Protein AF-A0A1F7X3N5-F1 (afdb_monomer_lite)

Organism: NCBI:txid1802478

Radius of gyration: 21.69 Å; chains: 1; bounding box: 46×26×67 Å

Secondary structure (DSSP, 8-state):
--HHHHHHHHHHHHHHHTTS--HHHHHTHHHHHHHHHHHHHHHHHHHHHHHHHHHHHHHHHHHHHHHHHTTS--SSHHHHHHHHHT-HHHHHHHHHHHHHHHHHHHHHHHHHHHHHHHHHHHHHHHHT-

Sequence (129 aa):
MIDCFDEVFDEVNKQLELITVTSEGLAESKERAANFLVVEAVLIEYLRQIDGELAKRSSLKDATFANKINRVAGKNITERKINIATDEEYASIRESFEELDALREWVKGHIKIFENAHIMYRGFSREDR

pLDDT: mean 88.58, std 9.84, range [45.62, 96.5]

Structure (mmCIF, N/CA/C/O backbone):
data_AF-A0A1F7X3N5-F1
#
_entry.id   AF-A0A1F7X3N5-F1
#
loop_
_atom_site.group_PDB
_atom_site.id
_atom_site.type_symbol
_atom_site.label_atom_id
_atom_site.label_alt_id
_atom_site.label_comp_id
_atom_site.label_asym_id
_atom_site.label_entity_id
_atom_site.label_seq_id
_atom_site.pdbx_PDB_ins_code
_atom_site.Cartn_x
_atom_site.Cartn_y
_atom_site.Cartn_z
_atom_site.occupancy
_atom_site.B_iso_or_equiv
_atom_site.auth_seq_id
_atom_site.auth_comp_id
_atom_site.auth_asym_id
_atom_site.auth_atom_id
_atom_site.pdbx_PDB_model_num
ATOM 1 N N . MET A 1 1 ? -7.477 -13.102 -0.921 1.00 49.12 1 MET A N 1
ATOM 2 C CA . MET A 1 1 ? -6.949 -11.716 -0.885 1.00 49.12 1 MET A CA 1
ATOM 3 C C . MET A 1 1 ? -5.505 -11.689 -0.385 1.00 49.12 1 MET A C 1
ATOM 5 O O . MET A 1 1 ? -4.767 -10.845 -0.858 1.00 49.12 1 MET A O 1
ATOM 9 N N . ILE A 1 2 ? -5.098 -12.622 0.492 1.00 45.62 2 ILE A N 1
ATOM 10 C CA . ILE A 1 2 ? -3.703 -12.787 0.943 1.00 45.62 2 ILE A CA 1
ATOM 11 C C . ILE A 1 2 ? -2.790 -13.271 -0.202 1.00 45.62 2 ILE A C 1
ATOM 13 O O . ILE A 1 2 ? -1.729 -12.706 -0.388 1.00 45.62 2 ILE A O 1
ATOM 17 N N . ASP A 1 3 ? -3.245 -14.185 -1.066 1.00 48.97 3 ASP A N 1
ATOM 18 C CA . ASP A 1 3 ? -2.386 -14.724 -2.143 1.00 48.97 3 ASP A CA 1
ATOM 19 C C . ASP A 1 3 ? -1.968 -13.685 -3.205 1.00 48.97 3 ASP A C 1
ATOM 21 O O . ASP A 1 3 ? -0.898 -13.779 -3.788 1.00 48.97 3 ASP A O 1
ATOM 25 N N . CYS A 1 4 ? -2.777 -12.641 -3.423 1.00 58.56 4 CYS A N 1
ATOM 26 C CA . CYS A 1 4 ? -2.452 -11.571 -4.376 1.00 58.56 4 CYS A CA 1
ATOM 27 C C . CYS A 1 4 ? -1.411 -10.583 -3.814 1.00 58.56 4 CYS A C 1
ATOM 29 O O . CYS A 1 4 ? -0.847 -9.791 -4.564 1.00 58.56 4 CYS A O 1
ATOM 31 N N . PHE A 1 5 ? -1.195 -10.587 -2.494 1.00 65.50 5 PHE A N 1
ATOM 32 C CA . PHE A 1 5 ? -0.252 -9.693 -1.827 1.00 65.50 5 PHE A CA 1
ATOM 33 C C . PHE A 1 5 ? 1.191 -10.132 -2.071 1.00 65.50 5 PHE A C 1
ATOM 35 O O . PHE A 1 5 ? 2.012 -9.319 -2.493 1.00 65.50 5 PHE A O 1
ATOM 42 N N . ASP A 1 6 ? 1.462 -11.421 -1.875 1.00 74.69 6 ASP A N 1
ATOM 43 C CA . ASP A 1 6 ? 2.799 -11.991 -2.039 1.00 74.69 6 ASP A CA 1
ATOM 44 C C . ASP A 1 6 ? 3.259 -11.895 -3.502 1.00 74.69 6 ASP A C 1
ATOM 46 O O . ASP A 1 6 ? 4.393 -11.512 -3.772 1.00 74.69 6 ASP A O 1
ATOM 50 N N . GLU A 1 7 ? 2.348 -12.109 -4.458 1.00 78.06 7 GLU A N 1
ATOM 51 C CA . GLU A 1 7 ? 2.641 -11.974 -5.890 1.00 78.06 7 GLU A CA 1
ATOM 52 C C . GLU A 1 7 ? 3.028 -10.539 -6.290 1.00 78.06 7 GLU A C 1
ATOM 54 O O . GLU A 1 7 ? 3.996 -10.341 -7.027 1.00 78.06 7 GLU A O 1
ATOM 59 N N . VAL A 1 8 ? 2.308 -9.523 -5.793 1.00 79.81 8 VAL A N 1
ATOM 60 C CA . VAL A 1 8 ? 2.635 -8.110 -6.068 1.00 79.81 8 VAL A CA 1
ATOM 61 C C . VAL A 1 8 ? 3.957 -7.726 -5.409 1.00 79.81 8 VAL A C 1
ATOM 63 O O . VAL A 1 8 ? 4.757 -7.009 -6.009 1.00 79.81 8 VAL A O 1
ATOM 66 N N . PHE A 1 9 ? 4.205 -8.202 -4.191 1.00 83.38 9 PHE A N 1
ATOM 67 C CA . PHE A 1 9 ? 5.430 -7.907 -3.456 1.00 83.38 9 PHE A CA 1
ATOM 68 C C . PHE A 1 9 ? 6.662 -8.520 -4.135 1.00 83.38 9 PHE A C 1
ATOM 70 O O . PHE A 1 9 ? 7.669 -7.836 -4.336 1.00 83.38 9 PHE A O 1
ATOM 77 N N . ASP A 1 10 ? 6.564 -9.781 -4.552 1.00 85.44 10 ASP A N 1
ATOM 78 C CA . ASP A 1 10 ? 7.621 -10.478 -5.282 1.00 85.44 10 ASP A CA 1
ATOM 79 C C . ASP A 1 10 ? 7.917 -9.810 -6.624 1.00 85.44 10 ASP A C 1
ATOM 81 O O . ASP A 1 10 ? 9.084 -9.638 -6.987 1.00 85.44 10 ASP A O 1
ATOM 85 N N . GLU A 1 11 ? 6.877 -9.401 -7.354 1.00 85.00 11 GLU A N 1
ATOM 86 C CA . GLU A 1 11 ? 7.055 -8.713 -8.628 1.00 85.00 11 GLU A CA 1
ATOM 87 C C . GLU A 1 11 ? 7.715 -7.345 -8.435 1.00 85.00 11 GLU A C 1
ATOM 89 O O . GLU A 1 11 ? 8.693 -7.032 -9.110 1.00 85.00 11 GLU A O 1
ATOM 94 N N . VAL A 1 12 ? 7.273 -6.555 -7.454 1.00 89.00 12 VAL A N 1
ATOM 95 C CA . VAL A 1 12 ? 7.909 -5.272 -7.121 1.00 89.00 12 VAL A CA 1
ATOM 96 C C . VAL A 1 12 ? 9.388 -5.452 -6.796 1.00 89.00 12 VAL A C 1
ATOM 98 O O . VAL A 1 12 ? 10.218 -4.719 -7.333 1.00 89.00 12 VAL A O 1
ATOM 101 N N . ASN A 1 13 ? 9.740 -6.436 -5.967 1.00 88.62 13 ASN A N 1
ATOM 102 C CA . ASN A 1 13 ? 11.130 -6.665 -5.572 1.00 88.62 13 ASN A CA 1
ATOM 103 C C . ASN A 1 13 ? 12.021 -7.053 -6.754 1.00 88.62 13 ASN A C 1
ATOM 105 O O . ASN A 1 13 ? 13.124 -6.523 -6.877 1.00 88.62 13 ASN A O 1
ATOM 109 N N . LYS A 1 14 ? 11.535 -7.901 -7.668 1.00 87.50 14 LYS A N 1
ATOM 110 C CA . LYS A 1 14 ? 12.267 -8.228 -8.905 1.00 87.50 14 LYS A CA 1
ATOM 111 C C . LYS A 1 14 ? 12.505 -6.987 -9.761 1.00 87.50 14 LYS A C 1
ATOM 113 O O . LYS A 1 14 ? 13.596 -6.785 -10.286 1.00 87.50 14 LYS A O 1
ATOM 118 N N . GLN A 1 15 ? 11.493 -6.131 -9.886 1.00 88.94 15 GLN A N 1
ATOM 119 C CA . GLN A 1 15 ? 11.573 -4.928 -10.714 1.00 88.94 15 GLN A CA 1
ATOM 120 C C . GLN A 1 15 ? 12.447 -3.836 -10.076 1.00 88.94 15 GLN A C 1
ATOM 122 O O . GLN A 1 15 ? 13.071 -3.055 -10.797 1.00 88.94 15 GLN A O 1
ATOM 127 N N . LEU A 1 16 ? 12.562 -3.797 -8.742 1.00 88.94 16 LEU A N 1
ATOM 128 C CA . LEU A 1 16 ? 13.469 -2.886 -8.033 1.00 88.94 16 LEU A CA 1
ATOM 129 C C . LEU A 1 16 ? 14.938 -3.119 -8.413 1.00 88.94 16 LEU A C 1
ATOM 131 O O . LEU A 1 16 ? 15.683 -2.152 -8.581 1.00 88.94 16 LEU A O 1
ATOM 135 N N . GLU A 1 17 ? 15.358 -4.372 -8.601 1.00 86.38 17 GLU A N 1
ATOM 136 C CA . GLU A 1 17 ? 16.736 -4.697 -9.003 1.00 86.38 17 GLU A CA 1
ATOM 137 C C . GLU A 1 17 ? 17.093 -4.087 -10.368 1.00 86.38 17 GLU A C 1
ATOM 139 O O . GLU A 1 17 ? 18.215 -3.611 -10.580 1.00 86.38 17 GLU A O 1
ATOM 144 N N . LEU A 1 18 ? 16.109 -4.005 -11.269 1.00 87.69 18 LEU A N 1
ATOM 145 C CA . LEU A 1 18 ? 16.263 -3.469 -12.623 1.00 87.69 18 LEU A CA 1
ATOM 146 C C . LEU A 1 18 ? 16.374 -1.939 -12.672 1.00 87.69 18 LEU A C 1
ATOM 148 O O . LEU A 1 18 ? 16.728 -1.382 -13.717 1.00 87.69 18 LEU A O 1
ATOM 152 N N . ILE A 1 19 ? 16.103 -1.236 -11.569 1.00 89.88 19 ILE A N 1
ATOM 153 C CA . ILE A 1 19 ? 16.237 0.228 -11.507 1.00 89.88 19 ILE A CA 1
ATOM 154 C C . ILE A 1 19 ? 17.707 0.646 -11.595 1.00 89.88 19 ILE A C 1
ATOM 156 O O . ILE A 1 19 ? 18.014 1.695 -12.166 1.00 89.88 19 ILE A O 1
ATOM 160 N N . THR A 1 20 ? 18.623 -0.176 -11.077 1.00 89.25 20 THR A N 1
ATOM 161 C CA . THR A 1 20 ? 20.059 0.125 -11.066 1.00 89.25 20 THR A CA 1
ATOM 162 C C . THR A 1 20 ? 20.568 0.434 -12.472 1.00 89.25 20 THR A C 1
ATOM 164 O O . THR A 1 20 ? 20.357 -0.335 -13.408 1.00 89.25 20 THR A O 1
ATOM 167 N N . VAL A 1 21 ? 21.259 1.566 -12.615 1.00 87.81 21 VAL A N 1
ATOM 168 C CA . VAL A 1 21 ? 21.803 2.007 -13.901 1.00 87.81 21 VAL A CA 1
ATOM 169 C C . VAL A 1 21 ? 23.031 1.167 -14.245 1.00 87.81 21 VAL A C 1
ATOM 171 O O . VAL A 1 21 ? 24.077 1.279 -13.607 1.00 87.81 21 VAL A O 1
ATOM 174 N N . THR A 1 22 ? 22.899 0.335 -15.273 1.00 90.06 22 THR A N 1
ATOM 175 C CA . THR A 1 22 ? 23.979 -0.480 -15.846 1.00 90.06 22 THR A CA 1
ATOM 176 C C . THR A 1 22 ? 24.102 -0.209 -17.344 1.00 90.06 22 THR A C 1
ATOM 178 O O . THR A 1 22 ? 23.184 0.328 -17.961 1.00 90.06 22 THR A O 1
ATOM 181 N N . SER A 1 23 ? 25.225 -0.588 -17.962 1.00 87.38 23 SER A N 1
ATOM 182 C CA . SER A 1 23 ? 25.410 -0.435 -19.416 1.00 87.38 23 SER A CA 1
ATOM 183 C C . SER A 1 23 ? 24.337 -1.172 -20.229 1.00 87.38 23 SER A C 1
ATOM 185 O O . SER A 1 23 ? 23.869 -0.651 -21.235 1.00 87.38 23 SER A O 1
ATOM 187 N N . GLU A 1 24 ? 23.914 -2.349 -19.765 1.00 86.62 24 GLU A N 1
ATOM 188 C CA . GLU A 1 24 ? 22.798 -3.112 -20.336 1.00 86.62 24 GLU A CA 1
ATOM 189 C C . GLU A 1 24 ? 21.467 -2.371 -20.162 1.00 86.62 24 GLU A C 1
ATOM 191 O O . GLU A 1 24 ? 20.730 -2.183 -21.126 1.00 86.62 24 GLU A O 1
ATOM 196 N N . GLY A 1 25 ? 21.197 -1.839 -18.965 1.00 85.25 25 GLY A N 1
ATOM 197 C CA . GLY A 1 25 ? 19.972 -1.083 -18.719 1.00 85.25 25 GLY A CA 1
ATOM 198 C C . GLY A 1 25 ? 19.854 0.191 -19.555 1.00 85.25 25 GLY A C 1
ATOM 199 O O . GLY A 1 25 ? 18.750 0.559 -19.952 1.00 85.25 25 GLY A O 1
ATOM 200 N N . LEU A 1 26 ? 20.972 0.852 -19.864 1.00 87.81 26 LEU A N 1
ATOM 201 C CA . LEU A 1 26 ? 20.986 1.994 -20.782 1.00 87.81 26 LEU A CA 1
ATOM 202 C C . LEU A 1 26 ? 20.644 1.573 -22.219 1.00 87.81 26 LEU A C 1
ATOM 204 O O . LEU A 1 26 ? 19.828 2.234 -22.863 1.00 87.81 26 LEU A O 1
ATOM 208 N N . ALA A 1 27 ? 21.195 0.449 -22.693 1.00 89.06 27 ALA A N 1
ATOM 209 C CA . ALA A 1 27 ? 20.872 -0.104 -24.011 1.00 89.06 27 ALA A CA 1
ATOM 210 C C . ALA A 1 27 ? 19.378 -0.468 -24.140 1.00 89.06 27 ALA A C 1
ATOM 212 O O . ALA A 1 27 ? 18.776 -0.287 -25.199 1.00 89.06 27 ALA A O 1
ATOM 213 N N . GLU A 1 28 ? 18.762 -0.905 -23.041 1.00 91.12 28 GLU A N 1
ATOM 214 C CA . GLU A 1 28 ? 17.342 -1.269 -22.939 1.00 91.12 28 GLU A CA 1
ATOM 215 C C . GLU A 1 28 ? 16.459 -0.136 -22.386 1.00 91.12 28 GLU A C 1
ATOM 217 O O . GLU A 1 28 ? 15.329 -0.364 -21.946 1.00 91.12 28 GLU A O 1
ATOM 222 N N . SER A 1 29 ? 16.943 1.108 -22.396 1.00 90.69 29 SER A N 1
ATOM 223 C CA . SER A 1 29 ? 16.314 2.219 -21.667 1.00 90.69 29 SER A CA 1
ATOM 224 C C . SER A 1 29 ? 14.832 2.436 -21.995 1.00 90.69 29 SER A C 1
ATOM 226 O O . SER A 1 29 ? 14.032 2.735 -21.108 1.00 90.69 29 SER A O 1
ATOM 228 N N . LYS A 1 30 ? 14.429 2.238 -23.255 1.00 91.12 30 LYS A N 1
ATOM 229 C CA . LYS A 1 30 ? 13.020 2.344 -23.679 1.00 91.12 30 LYS A CA 1
ATOM 230 C C . LYS A 1 30 ? 12.140 1.250 -23.087 1.00 91.12 30 LYS A C 1
ATOM 232 O O . LYS A 1 30 ? 11.018 1.538 -22.677 1.00 91.12 30 LYS A O 1
ATOM 237 N N . GLU A 1 31 ? 12.637 0.018 -23.067 1.00 91.88 31 GLU A N 1
ATOM 238 C CA . GLU A 1 31 ? 11.906 -1.138 -22.552 1.00 91.88 31 GLU A CA 1
ATOM 239 C C . GLU A 1 31 ? 11.768 -1.046 -21.034 1.00 91.88 31 GLU A C 1
ATOM 241 O O . GLU A 1 31 ? 10.660 -1.148 -20.511 1.00 91.88 31 GLU A O 1
ATOM 246 N N . ARG A 1 32 ? 12.856 -0.701 -20.333 1.00 91.62 32 ARG A N 1
ATOM 247 C CA . ARG A 1 32 ? 12.823 -0.470 -18.882 1.00 91.62 32 ARG A CA 1
ATOM 248 C C . ARG A 1 32 ? 11.875 0.657 -18.497 1.00 91.62 32 ARG A C 1
ATOM 250 O O . ARG A 1 32 ? 11.069 0.492 -17.586 1.00 91.62 32 ARG A O 1
ATOM 257 N N . ALA A 1 33 ? 11.899 1.776 -19.225 1.00 92.62 33 ALA A N 1
ATOM 258 C CA . ALA A 1 33 ? 10.955 2.864 -18.988 1.00 92.62 33 ALA A CA 1
ATOM 259 C C . ALA A 1 33 ? 9.495 2.407 -19.155 1.00 92.62 33 ALA A C 1
ATOM 261 O O . ALA A 1 33 ? 8.649 2.770 -18.338 1.00 92.62 33 ALA A O 1
ATOM 262 N N . ALA A 1 34 ? 9.182 1.617 -20.186 1.00 92.75 34 ALA A N 1
ATOM 263 C CA . ALA A 1 34 ? 7.834 1.085 -20.381 1.00 92.75 34 ALA A CA 1
ATOM 264 C C . ALA A 1 34 ? 7.431 0.122 -19.252 1.00 92.75 34 ALA A C 1
ATOM 266 O O . ALA A 1 34 ? 6.333 0.251 -18.713 1.00 92.75 34 ALA A O 1
ATOM 267 N N . ASN A 1 35 ? 8.328 -0.778 -18.846 1.00 92.81 35 ASN A N 1
ATOM 268 C CA . ASN A 1 35 ? 8.066 -1.739 -17.775 1.00 92.81 35 ASN A CA 1
ATOM 269 C C . ASN A 1 35 ? 7.794 -1.045 -16.436 1.00 92.81 35 ASN A C 1
ATOM 271 O O . ASN A 1 35 ? 6.804 -1.365 -15.784 1.00 92.81 35 ASN A O 1
ATOM 275 N N . PHE A 1 36 ? 8.583 -0.035 -16.053 1.00 94.44 36 PHE A N 1
ATOM 276 C CA . PHE A 1 36 ? 8.328 0.705 -1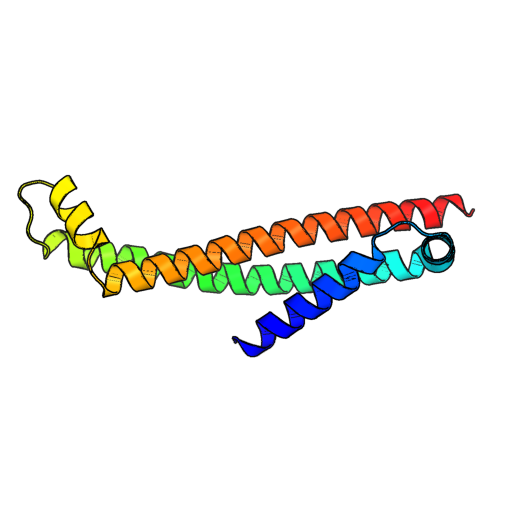4.811 1.00 94.44 36 PHE A CA 1
ATOM 277 C C . PHE A 1 36 ? 6.978 1.423 -14.808 1.00 94.44 36 PHE A C 1
ATOM 279 O O . PHE A 1 36 ? 6.323 1.463 -13.771 1.00 94.44 36 PHE A O 1
ATOM 286 N N . LEU A 1 37 ? 6.513 1.906 -15.965 1.00 93.19 37 LEU A N 1
ATOM 287 C CA . LEU A 1 37 ? 5.179 2.497 -16.088 1.00 93.19 37 LEU A CA 1
ATOM 288 C C . LEU A 1 37 ? 4.062 1.455 -15.898 1.00 93.19 37 LEU A C 1
ATOM 290 O O . LEU A 1 37 ? 3.020 1.754 -15.317 1.00 93.19 37 LEU A O 1
ATOM 294 N N . VAL A 1 38 ? 4.267 0.221 -16.370 1.00 93.19 38 VAL A N 1
ATOM 295 C CA . VAL A 1 38 ? 3.320 -0.883 -16.145 1.00 93.19 38 VAL A CA 1
ATOM 296 C C . VAL A 1 38 ? 3.265 -1.249 -14.662 1.00 93.19 38 VAL A C 1
ATOM 298 O O . VAL A 1 38 ? 2.173 -1.367 -14.108 1.00 93.19 38 VAL A O 1
ATOM 301 N N . VAL A 1 39 ? 4.421 -1.373 -14.005 1.00 92.19 39 VAL A N 1
ATOM 302 C CA . VAL A 1 39 ? 4.505 -1.662 -12.563 1.00 92.19 39 VAL A CA 1
ATOM 303 C C . VAL A 1 39 ? 3.832 -0.557 -11.747 1.00 92.19 39 VAL A C 1
ATOM 305 O O . VAL A 1 39 ? 3.038 -0.845 -10.853 1.00 92.19 39 VAL A O 1
ATOM 308 N N . GLU A 1 40 ? 4.077 0.708 -12.093 1.00 94.19 40 GLU A N 1
ATOM 309 C CA . GLU A 1 40 ? 3.406 1.858 -11.484 1.00 94.19 40 GLU A CA 1
ATOM 310 C C . GLU A 1 40 ? 1.877 1.747 -11.605 1.00 94.19 40 GLU A C 1
ATOM 312 O O . GLU A 1 40 ? 1.163 1.902 -10.613 1.00 94.19 40 GLU A O 1
ATOM 317 N N . ALA A 1 41 ? 1.361 1.416 -12.793 1.00 92.88 41 ALA A N 1
ATOM 318 C CA . ALA A 1 41 ? -0.075 1.262 -13.016 1.00 92.88 41 ALA A CA 1
ATOM 319 C C . ALA A 1 41 ? -0.690 0.137 -12.164 1.00 92.88 41 ALA A C 1
ATOM 321 O O . ALA A 1 41 ? -1.772 0.318 -11.598 1.00 92.88 41 ALA A O 1
ATOM 322 N N . VAL A 1 42 ? 0.006 -0.997 -12.029 1.00 92.12 42 VAL A N 1
ATOM 323 C CA . VAL A 1 42 ? -0.414 -2.108 -11.156 1.00 92.12 42 VAL A CA 1
ATOM 324 C C . VAL A 1 42 ? -0.461 -1.659 -9.694 1.00 92.12 42 VAL A C 1
ATOM 326 O O . VAL A 1 42 ? -1.453 -1.904 -9.007 1.00 92.12 42 VAL A O 1
ATOM 329 N N . LEU A 1 43 ? 0.563 -0.941 -9.226 1.00 93.19 43 LEU A N 1
ATOM 330 C CA . LEU A 1 43 ? 0.611 -0.416 -7.860 1.00 93.19 43 LEU A CA 1
ATOM 331 C C . LEU A 1 43 ? -0.485 0.618 -7.581 1.00 93.19 43 LEU A C 1
ATOM 333 O O . LEU A 1 43 ? -1.047 0.625 -6.487 1.00 93.19 43 LEU A O 1
ATOM 337 N N . ILE A 1 44 ? -0.823 1.471 -8.551 1.00 94.50 44 ILE A N 1
ATOM 338 C CA . ILE A 1 44 ? -1.929 2.434 -8.429 1.00 94.50 44 ILE A CA 1
ATOM 339 C C . ILE A 1 44 ? -3.269 1.709 -8.282 1.00 94.50 44 ILE A C 1
ATOM 341 O O . ILE A 1 44 ? -4.095 2.101 -7.455 1.00 94.50 44 ILE A O 1
ATOM 345 N N . GLU A 1 45 ? -3.502 0.656 -9.065 1.00 93.00 45 GLU A N 1
ATOM 346 C CA . GLU A 1 45 ? -4.734 -0.124 -8.947 1.00 93.00 45 GLU A CA 1
ATOM 347 C C . GLU A 1 45 ? -4.793 -0.867 -7.608 1.00 93.00 45 GLU A C 1
ATOM 349 O O . GLU A 1 45 ? -5.825 -0.856 -6.935 1.00 93.00 45 GLU A O 1
ATOM 354 N N . TYR A 1 46 ? -3.667 -1.420 -7.158 1.00 92.62 46 TYR A N 1
ATOM 355 C CA . TYR A 1 46 ? -3.574 -2.051 -5.846 1.00 92.62 46 TYR A CA 1
ATOM 356 C C . TYR A 1 46 ? -3.815 -1.055 -4.697 1.00 92.62 46 TYR A C 1
ATOM 358 O O . TYR A 1 46 ? -4.568 -1.344 -3.764 1.00 92.62 46 TYR A O 1
ATOM 366 N N . LEU A 1 47 ? -3.277 0.165 -4.799 1.00 94.44 47 LEU A N 1
ATOM 367 C CA . LEU A 1 47 ? -3.518 1.246 -3.840 1.00 94.44 47 LEU A CA 1
ATOM 368 C C . LEU A 1 47 ? -5.011 1.579 -3.709 1.00 94.44 47 LEU A C 1
ATOM 370 O O . LEU A 1 47 ? -5.498 1.772 -2.597 1.00 94.44 47 LEU A O 1
ATOM 374 N N . ARG A 1 48 ? -5.760 1.601 -4.819 1.00 93.69 48 ARG A N 1
ATOM 375 C CA . ARG A 1 48 ? -7.214 1.845 -4.789 1.00 93.69 48 ARG A CA 1
ATOM 376 C C . ARG A 1 48 ? -7.968 0.765 -4.024 1.00 93.69 48 ARG A C 1
ATOM 378 O O . ARG A 1 48 ? -8.912 1.079 -3.298 1.00 93.69 48 ARG A O 1
ATOM 385 N N . GLN A 1 49 ? -7.563 -0.494 -4.178 1.00 92.88 49 GLN A N 1
ATOM 386 C CA . GLN A 1 49 ? -8.155 -1.603 -3.429 1.00 92.88 49 GLN A CA 1
ATOM 387 C C . GLN A 1 49 ? -7.884 -1.448 -1.928 1.00 92.88 49 GLN A C 1
ATOM 389 O O . GLN A 1 49 ? -8.809 -1.569 -1.122 1.00 92.88 49 GLN A O 1
ATOM 394 N N . ILE A 1 50 ? -6.647 -1.091 -1.562 1.00 92.94 50 ILE A N 1
ATOM 395 C CA . ILE A 1 50 ? -6.258 -0.812 -0.175 1.00 92.94 50 ILE A CA 1
ATOM 396 C C . ILE A 1 50 ? -7.071 0.347 0.408 1.00 92.94 50 ILE A C 1
ATOM 398 O O . ILE A 1 50 ? -7.632 0.198 1.491 1.00 92.94 50 ILE A O 1
ATOM 402 N N . ASP A 1 51 ? -7.191 1.475 -0.299 1.00 93.50 51 ASP A N 1
ATOM 403 C CA . ASP A 1 51 ? -7.969 2.634 0.161 1.00 93.50 51 ASP A CA 1
ATOM 404 C C . ASP A 1 51 ? -9.445 2.261 0.412 1.00 93.50 51 ASP A C 1
ATOM 406 O O . ASP A 1 51 ? -10.049 2.693 1.401 1.00 93.50 51 ASP A O 1
ATOM 410 N N . GLY A 1 52 ? -10.021 1.408 -0.444 1.00 93.69 52 GLY A N 1
ATOM 411 C CA . GLY A 1 52 ? -11.377 0.884 -0.274 1.00 93.69 52 GLY A CA 1
ATOM 412 C C . GLY A 1 52 ? -11.546 0.028 0.985 1.00 93.69 52 GLY A C 1
ATOM 413 O O . GLY A 1 52 ? -12.522 0.193 1.723 1.00 93.69 52 GLY A O 1
ATOM 414 N N . GLU A 1 53 ? -10.600 -0.867 1.267 1.00 92.94 53 GLU A N 1
ATOM 415 C CA . GLU A 1 53 ? -10.607 -1.687 2.486 1.00 92.94 53 GLU A CA 1
ATOM 416 C C . GLU A 1 53 ? -10.308 -0.859 3.747 1.00 92.94 53 GLU A C 1
ATOM 418 O O . GLU A 1 53 ? -10.924 -1.063 4.797 1.00 92.94 53 GLU A O 1
ATOM 423 N N . LEU A 1 54 ? -9.432 0.140 3.646 1.00 93.31 54 LEU A N 1
ATOM 424 C CA . LEU A 1 54 ? -9.060 1.018 4.752 1.00 93.31 54 LEU A CA 1
ATOM 425 C C . LEU A 1 54 ? -10.236 1.884 5.207 1.00 93.31 54 LEU A C 1
ATOM 427 O O . LEU A 1 54 ? -10.449 2.043 6.410 1.00 93.31 54 LEU A O 1
ATOM 431 N N . ALA A 1 55 ? -11.069 2.359 4.278 1.00 93.19 55 ALA A N 1
ATOM 432 C CA . ALA A 1 55 ? -12.310 3.057 4.610 1.00 93.19 55 ALA A CA 1
ATOM 433 C C . ALA A 1 55 ? -13.277 2.177 5.430 1.00 93.19 55 ALA A C 1
ATOM 435 O O . ALA A 1 55 ? -13.870 2.641 6.414 1.00 93.19 55 ALA A O 1
ATOM 436 N N . LYS A 1 56 ? -13.399 0.889 5.075 1.00 93.69 56 LYS A N 1
ATOM 437 C CA . LYS A 1 56 ? -14.214 -0.083 5.827 1.00 93.69 56 LYS A CA 1
ATOM 438 C C . LYS A 1 56 ? -13.638 -0.315 7.224 1.00 93.69 56 LYS A C 1
ATOM 440 O O . LYS A 1 56 ? -14.374 -0.213 8.206 1.00 93.69 56 LYS A O 1
ATOM 445 N N . ARG A 1 57 ? -12.326 -0.572 7.330 1.00 91.69 57 ARG A N 1
ATOM 446 C CA . ARG A 1 57 ? -11.641 -0.807 8.617 1.00 91.69 57 ARG A CA 1
ATOM 447 C C . ARG A 1 57 ? -11.674 0.423 9.524 1.00 91.69 57 ARG A C 1
ATOM 449 O O . ARG A 1 57 ? -11.912 0.275 10.719 1.00 91.69 57 ARG A O 1
ATOM 456 N N . SER A 1 58 ? -11.523 1.630 8.975 1.00 93.62 58 SER A N 1
ATOM 457 C CA . SER A 1 58 ? -11.655 2.881 9.738 1.00 93.62 58 SER A CA 1
ATOM 458 C C . SER A 1 58 ? -13.054 3.024 10.328 1.00 93.62 58 SER A C 1
ATOM 460 O O . SER A 1 58 ? -13.198 3.273 11.521 1.00 93.62 58 SER A O 1
ATOM 462 N N . SER A 1 59 ? -14.085 2.802 9.508 1.00 94.12 59 SER A N 1
ATOM 463 C CA . SER A 1 59 ? -15.480 2.891 9.952 1.00 94.12 59 SER A CA 1
ATOM 464 C C . SER A 1 59 ? -15.788 1.871 11.050 1.00 94.12 59 SER A C 1
ATOM 466 O O . SER A 1 59 ? -16.450 2.199 12.034 1.00 94.12 59 SER A O 1
ATOM 468 N N . LEU A 1 60 ? -15.277 0.643 10.911 1.00 93.50 60 LEU A N 1
ATOM 469 C CA . LEU A 1 60 ? -15.427 -0.404 11.920 1.00 93.50 60 LEU A CA 1
ATOM 470 C C . LEU A 1 60 ? -14.716 -0.036 13.229 1.00 93.50 60 LEU A C 1
ATOM 472 O O . LEU A 1 60 ? -15.315 -0.146 14.295 1.00 93.50 60 LEU A O 1
ATOM 476 N N . LYS A 1 61 ? -13.473 0.454 13.155 1.00 93.25 61 LYS A N 1
ATOM 477 C CA . LYS A 1 61 ? -12.702 0.927 14.315 1.00 93.25 61 LYS A CA 1
ATOM 478 C C . LYS A 1 61 ? -13.466 2.003 15.088 1.00 93.25 61 LYS A C 1
ATOM 480 O O . LYS A 1 61 ? -13.635 1.882 16.303 1.00 93.25 61 LYS A O 1
ATOM 485 N N . ASP A 1 62 ? -13.971 3.015 14.387 1.00 93.50 62 ASP A N 1
ATOM 486 C CA . ASP A 1 62 ? -14.680 4.141 15.000 1.00 93.50 62 ASP A CA 1
ATOM 487 C C . ASP A 1 62 ? -16.024 3.704 15.607 1.00 93.50 62 ASP A C 1
ATOM 489 O O . ASP A 1 62 ? -16.357 4.089 16.733 1.00 93.50 62 ASP A O 1
ATOM 493 N N . ALA A 1 63 ? -16.773 2.843 14.910 1.00 92.62 63 ALA A N 1
ATOM 494 C CA . ALA A 1 63 ? -18.032 2.290 15.405 1.00 92.62 63 ALA A CA 1
ATOM 495 C C . ALA A 1 63 ? -17.829 1.418 16.654 1.00 92.62 63 ALA A C 1
ATOM 497 O O . ALA A 1 63 ? -18.550 1.571 17.645 1.00 92.62 63 ALA A O 1
ATOM 498 N N . THR A 1 64 ? -16.831 0.532 16.648 1.00 92.31 64 THR A N 1
ATOM 499 C CA . THR A 1 64 ? -16.507 -0.326 17.796 1.00 92.31 64 THR A CA 1
ATOM 500 C C . THR A 1 64 ? -16.072 0.509 18.995 1.00 92.31 64 THR A C 1
ATOM 502 O O . THR A 1 64 ? -16.568 0.298 20.105 1.00 92.31 64 THR A O 1
ATOM 505 N N . PHE A 1 65 ? -15.230 1.522 18.783 1.00 92.06 65 PHE A N 1
ATOM 506 C CA . PHE A 1 65 ? -14.838 2.454 19.837 1.00 92.06 65 PHE A CA 1
ATOM 507 C C . PHE A 1 65 ? -16.047 3.178 20.450 1.00 92.06 65 PHE A C 1
ATOM 509 O O . PHE A 1 65 ? -16.211 3.199 21.675 1.00 92.06 65 PHE A O 1
ATOM 516 N N . ALA A 1 66 ? -16.930 3.728 19.610 1.00 90.56 66 ALA A N 1
ATOM 517 C CA . ALA A 1 66 ? -18.130 4.444 20.045 1.00 90.56 66 ALA A CA 1
ATOM 518 C C . ALA A 1 66 ? -19.116 3.541 20.807 1.00 90.56 66 ALA A C 1
ATOM 520 O O . ALA A 1 66 ? -19.714 3.961 21.800 1.00 90.56 66 ALA A O 1
ATOM 521 N N . ASN A 1 67 ? -19.250 2.280 20.394 1.00 90.31 67 ASN A N 1
ATOM 522 C CA . ASN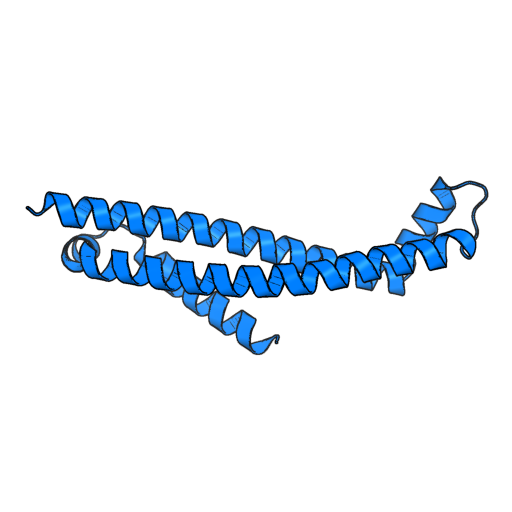 A 1 67 ? -20.090 1.303 21.084 1.00 90.31 67 ASN A CA 1
ATOM 523 C C . ASN A 1 67 ? -19.538 0.928 22.465 1.00 90.31 67 ASN A C 1
ATOM 525 O O . ASN A 1 67 ? -20.312 0.689 23.398 1.00 90.31 67 ASN A O 1
ATOM 529 N N . LYS A 1 68 ? -18.210 0.889 22.615 1.00 88.88 68 LYS A N 1
ATOM 530 C CA . LYS A 1 68 ? -17.553 0.460 23.856 1.00 88.88 68 LYS A CA 1
ATOM 531 C C . LYS A 1 68 ? -17.363 1.584 24.869 1.00 88.88 68 LYS A C 1
ATOM 533 O O . LYS A 1 68 ? -17.495 1.332 26.065 1.00 88.88 68 LYS A O 1
ATOM 538 N N . ILE A 1 69 ? -17.156 2.833 24.445 1.00 89.31 69 ILE A N 1
ATOM 539 C CA . ILE A 1 69 ? -16.817 3.936 25.368 1.00 89.31 69 ILE A CA 1
ATOM 540 C C . ILE A 1 69 ? -17.856 4.223 26.454 1.00 89.31 69 ILE A C 1
ATOM 542 O O . ILE A 1 69 ? -17.509 4.665 27.551 1.00 89.31 69 ILE A O 1
ATOM 546 N N . ASN A 1 70 ? -19.124 3.919 26.186 1.00 83.44 70 ASN A N 1
ATOM 547 C CA . ASN A 1 70 ? -20.202 4.082 27.159 1.00 83.44 70 ASN A CA 1
ATOM 548 C C . ASN A 1 70 ? -20.420 2.847 28.047 1.00 83.44 70 ASN A C 1
ATOM 550 O O . ASN A 1 70 ? -21.116 2.946 29.053 1.00 83.44 70 ASN A O 1
ATOM 554 N N . ARG A 1 71 ? -19.835 1.699 27.686 1.00 85.62 71 ARG A N 1
ATOM 555 C CA . ARG A 1 71 ? -19.999 0.408 28.375 1.00 85.62 71 ARG A CA 1
ATOM 556 C C . ARG A 1 71 ? -18.823 0.068 29.288 1.00 85.62 71 ARG A C 1
ATOM 558 O O . ARG A 1 71 ? -18.992 -0.672 30.249 1.00 85.62 71 ARG A O 1
ATOM 565 N N . VAL A 1 72 ? -17.641 0.599 28.987 1.00 85.00 72 VAL A N 1
ATOM 566 C CA . VAL A 1 72 ? -16.408 0.313 29.725 1.00 85.00 72 VAL A CA 1
ATOM 567 C C . VAL A 1 72 ? -16.342 1.129 31.020 1.00 85.00 72 VAL A C 1
ATOM 569 O O . VAL A 1 72 ? -16.667 2.320 31.054 1.00 85.00 72 VAL A O 1
ATOM 572 N N . ALA A 1 73 ? -15.922 0.476 32.106 1.00 77.62 73 ALA A N 1
ATOM 573 C CA . ALA A 1 73 ? -15.758 1.107 33.410 1.00 77.62 73 ALA A CA 1
ATOM 574 C C . ALA A 1 73 ? -14.648 2.175 33.381 1.00 77.62 73 ALA A C 1
ATOM 576 O O . ALA A 1 73 ? -13.637 2.029 32.699 1.00 77.62 73 ALA A O 1
ATOM 577 N N . GLY A 1 74 ? -14.829 3.255 34.139 1.00 80.31 74 GLY A N 1
ATOM 578 C CA . GLY A 1 74 ? -13.847 4.333 34.268 1.00 80.31 74 GLY A CA 1
ATOM 579 C C . GLY A 1 74 ? -14.494 5.605 34.800 1.00 80.31 74 GLY A C 1
ATOM 580 O O . GLY A 1 74 ? -15.613 5.955 34.396 1.00 80.31 74 GLY A O 1
ATOM 581 N N . LYS A 1 75 ? -13.807 6.283 35.724 1.00 80.69 75 LYS A N 1
ATOM 582 C CA . LYS A 1 75 ? -14.321 7.478 36.415 1.00 80.69 75 LYS A CA 1
ATOM 583 C C . LYS A 1 75 ? -14.341 8.699 35.504 1.00 80.69 75 LYS A C 1
ATOM 585 O O . LYS A 1 75 ? -15.193 9.567 35.651 1.00 80.69 75 LYS A O 1
ATOM 590 N N . ASN A 1 76 ? -13.410 8.755 34.559 1.00 89.25 76 ASN A N 1
ATOM 591 C CA . ASN A 1 76 ? -13.270 9.832 33.588 1.00 89.25 76 ASN A CA 1
ATOM 592 C C . ASN A 1 76 ? -13.109 9.266 32.165 1.00 89.25 76 ASN A C 1
ATOM 594 O O . ASN A 1 76 ? -12.888 8.070 31.970 1.00 89.25 76 ASN A O 1
ATOM 598 N N . ILE A 1 77 ? -13.239 10.135 31.159 1.00 87.00 77 ILE A N 1
ATOM 599 C CA . ILE A 1 77 ? -13.142 9.749 29.742 1.00 87.00 77 ILE A CA 1
ATOM 600 C C . ILE A 1 77 ? -11.769 9.137 29.427 1.00 87.00 77 ILE A C 1
ATOM 602 O O . ILE A 1 77 ? -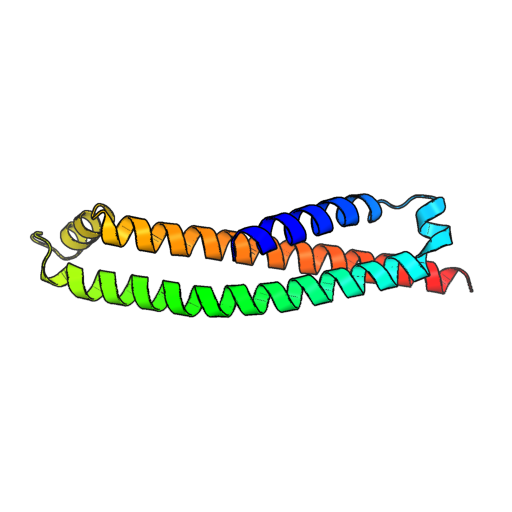11.693 8.195 28.645 1.00 87.00 77 ILE A O 1
ATOM 606 N N . THR A 1 78 ? -10.695 9.627 30.044 1.00 88.00 78 THR A N 1
ATOM 607 C CA . THR A 1 78 ? -9.329 9.142 29.806 1.00 88.00 78 THR A CA 1
ATOM 608 C C . THR A 1 78 ? -9.151 7.687 30.242 1.00 88.00 78 THR A C 1
ATOM 610 O O . THR A 1 78 ? -8.683 6.876 29.449 1.00 88.00 78 THR A O 1
ATOM 613 N N . GLU A 1 79 ? -9.592 7.326 31.449 1.00 87.31 79 GLU A N 1
ATOM 614 C CA . GLU A 1 79 ? -9.570 5.944 31.950 1.00 87.31 79 GLU A CA 1
ATOM 615 C C . GLU A 1 79 ? -10.382 5.012 31.049 1.00 87.31 79 GLU A C 1
ATOM 617 O O . GLU A 1 79 ? -9.922 3.928 30.702 1.00 87.31 79 GLU A O 1
ATOM 622 N N . ARG A 1 80 ? -11.562 5.456 30.596 1.00 89.12 80 ARG A N 1
ATOM 623 C CA . ARG A 1 80 ? -12.384 4.668 29.667 1.00 89.12 80 ARG A CA 1
ATOM 624 C C . ARG A 1 80 ? -11.667 4.425 28.344 1.00 89.12 80 ARG A C 1
ATOM 626 O O . ARG A 1 80 ? -11.692 3.307 27.848 1.00 89.12 80 ARG A O 1
ATOM 633 N N . LYS A 1 81 ? -10.990 5.437 27.789 1.00 88.69 81 LYS A N 1
ATOM 634 C CA . LYS A 1 81 ? -10.194 5.292 26.558 1.00 88.69 81 LYS A CA 1
ATOM 635 C C . LYS A 1 81 ? -9.050 4.293 26.720 1.00 88.69 81 LYS A C 1
ATOM 637 O O . LYS A 1 81 ? -8.840 3.489 25.819 1.00 88.69 81 LYS A O 1
ATOM 642 N N . ILE A 1 82 ? -8.345 4.329 27.852 1.00 89.88 82 ILE A N 1
ATOM 643 C CA . ILE A 1 82 ? -7.267 3.376 28.158 1.00 89.88 82 ILE A CA 1
ATOM 644 C C . ILE A 1 82 ? -7.830 1.953 28.233 1.00 89.88 82 ILE A C 1
ATOM 646 O O . ILE A 1 82 ? -7.302 1.056 27.587 1.00 89.88 82 ILE A O 1
ATOM 650 N N . ASN A 1 83 ? -8.946 1.766 28.936 1.00 89.25 83 ASN A N 1
ATOM 651 C CA . ASN A 1 83 ? -9.561 0.449 29.101 1.00 89.25 83 ASN A CA 1
ATOM 652 C C . ASN A 1 83 ? -10.114 -0.126 27.783 1.00 89.25 83 ASN A C 1
ATOM 654 O O . ASN A 1 83 ? -10.072 -1.334 27.575 1.00 89.25 83 ASN A O 1
ATOM 658 N N . ILE A 1 84 ? -10.602 0.721 26.869 1.00 90.31 84 ILE A N 1
ATOM 659 C CA . ILE A 1 84 ? -10.981 0.296 25.508 1.00 90.31 84 ILE A CA 1
ATOM 660 C C . ILE A 1 84 ? -9.744 -0.048 24.680 1.00 90.31 84 ILE A C 1
ATOM 662 O O . ILE A 1 84 ? -9.785 -0.975 23.887 1.00 90.31 84 ILE A O 1
ATOM 666 N N . ALA A 1 85 ? -8.634 0.675 24.842 1.00 86.69 85 ALA A N 1
ATOM 667 C CA . ALA A 1 85 ? -7.404 0.364 24.115 1.00 86.69 85 ALA A CA 1
ATOM 668 C C . ALA A 1 85 ? -6.834 -1.017 24.485 1.00 86.69 85 ALA A C 1
ATOM 670 O O . ALA A 1 85 ? -6.135 -1.612 23.673 1.00 86.69 85 ALA A O 1
ATOM 671 N N . THR A 1 86 ? -7.147 -1.520 25.683 1.00 88.44 86 THR A N 1
ATOM 672 C CA . THR A 1 86 ? -6.799 -2.873 26.143 1.00 88.44 86 THR A CA 1
ATOM 673 C C . THR A 1 86 ? -7.880 -3.921 25.867 1.00 88.44 86 THR A C 1
ATOM 675 O O . THR A 1 86 ? -7.703 -5.081 26.225 1.00 88.44 86 THR A O 1
ATOM 678 N N . ASP A 1 87 ? -9.017 -3.532 25.286 1.00 92.25 87 ASP A N 1
ATOM 679 C CA . ASP A 1 87 ? -10.075 -4.465 24.902 1.00 92.25 87 ASP A CA 1
ATOM 680 C C . ASP A 1 87 ? -9.666 -5.234 23.637 1.00 92.25 87 ASP A C 1
ATOM 682 O O . ASP A 1 87 ? -9.277 -4.633 22.639 1.00 92.25 87 ASP A O 1
ATOM 686 N N . GLU A 1 88 ? -9.764 -6.562 23.687 1.00 91.56 88 GLU A N 1
ATOM 687 C CA . GLU A 1 88 ? -9.236 -7.476 22.664 1.00 91.56 88 GLU A CA 1
ATOM 688 C C . GLU A 1 88 ? -9.865 -7.270 21.276 1.00 91.56 88 GLU A C 1
ATOM 690 O O . GLU A 1 88 ? -9.165 -7.239 20.266 1.00 91.56 88 GLU A O 1
ATOM 695 N N . GLU A 1 89 ? -11.179 -7.049 21.214 1.00 91.62 89 GLU A N 1
ATOM 696 C CA . GLU A 1 89 ? -11.890 -6.827 19.949 1.00 91.62 89 GLU A CA 1
ATOM 697 C C . GLU A 1 89 ? -11.513 -5.473 19.335 1.00 91.62 89 GLU A C 1
ATOM 699 O O . GLU A 1 89 ? -11.252 -5.387 18.133 1.00 91.62 89 GLU A O 1
ATOM 704 N N . TYR A 1 90 ? -11.454 -4.406 20.140 1.00 91.81 90 TYR A N 1
ATOM 705 C CA . TYR A 1 90 ? -11.033 -3.100 19.631 1.00 91.81 90 TYR A CA 1
ATOM 706 C C . TYR A 1 90 ? -9.553 -3.096 19.231 1.00 91.81 90 TYR A C 1
ATOM 708 O O . TYR A 1 90 ? -9.211 -2.534 18.190 1.00 91.81 90 TYR A O 1
ATOM 716 N N . ALA A 1 91 ? -8.690 -3.732 20.026 1.00 91.88 91 ALA A N 1
ATOM 717 C CA . ALA A 1 91 ? -7.267 -3.859 19.739 1.00 91.88 91 ALA A CA 1
ATOM 718 C C . ALA A 1 91 ? -7.032 -4.587 18.410 1.00 91.88 91 ALA A C 1
ATOM 720 O O . ALA A 1 91 ? -6.326 -4.052 17.561 1.00 91.88 91 ALA A O 1
ATOM 721 N N . SER A 1 92 ? -7.705 -5.720 18.178 1.00 93.56 92 SER A N 1
ATOM 722 C CA . SER A 1 92 ? -7.599 -6.473 16.922 1.00 93.56 92 SER A CA 1
ATOM 723 C C . SER A 1 92 ? -8.058 -5.660 15.704 1.00 93.56 92 SER A C 1
ATOM 725 O O . SER A 1 92 ? -7.376 -5.621 14.680 1.00 93.56 92 SER A O 1
ATOM 727 N N . ILE A 1 93 ? -9.182 -4.940 15.806 1.00 92.12 93 ILE A N 1
ATOM 728 C CA . ILE A 1 93 ? -9.665 -4.077 14.712 1.00 92.12 93 ILE A CA 1
ATOM 729 C C . ILE A 1 93 ? -8.691 -2.923 14.446 1.00 92.12 93 ILE A C 1
ATOM 731 O O . ILE A 1 93 ? -8.453 -2.554 13.293 1.00 92.12 93 ILE A O 1
ATOM 735 N N . ARG A 1 94 ? -8.139 -2.331 15.508 1.00 93.00 94 ARG A N 1
ATOM 736 C CA . ARG A 1 94 ? -7.166 -1.245 15.403 1.00 93.00 94 ARG A CA 1
ATOM 737 C C . ARG A 1 94 ? -5.871 -1.722 14.749 1.00 93.00 94 ARG A C 1
ATOM 739 O O . ARG A 1 94 ? -5.405 -1.048 13.840 1.00 93.00 94 ARG A O 1
ATOM 746 N N . GLU A 1 95 ? -5.327 -2.852 15.183 1.00 93.38 95 GLU A N 1
ATOM 747 C CA . GLU A 1 95 ? -4.119 -3.460 14.613 1.00 93.38 95 GLU A CA 1
ATOM 748 C C . GLU A 1 95 ? -4.323 -3.756 13.126 1.00 93.38 95 GLU A C 1
ATOM 750 O O . GLU A 1 95 ? -3.563 -3.290 12.286 1.00 93.38 95 GLU A O 1
ATOM 755 N N . SER A 1 96 ? -5.452 -4.374 12.780 1.00 92.62 96 SER A N 1
ATOM 756 C CA . SER A 1 96 ? -5.848 -4.622 11.394 1.00 92.62 96 SER A CA 1
ATOM 757 C C . SER A 1 96 ? -5.923 -3.338 10.548 1.00 92.62 96 SER A C 1
ATOM 759 O O . SER A 1 96 ? -5.576 -3.332 9.365 1.00 92.62 96 SER A O 1
ATOM 761 N N . PHE A 1 97 ? -6.389 -2.224 11.118 1.00 94.25 97 PHE A N 1
ATOM 762 C CA . PHE A 1 97 ? -6.364 -0.925 10.443 1.00 94.25 97 PHE A CA 1
ATOM 763 C C . PHE A 1 97 ? -4.929 -0.404 10.258 1.00 94.25 97 PHE A C 1
ATOM 765 O O . PHE A 1 97 ? -4.594 0.062 9.172 1.00 94.25 97 PHE A O 1
ATOM 772 N N . GLU A 1 98 ? -4.098 -0.486 11.297 1.00 94.19 98 GLU A N 1
ATOM 773 C CA . GLU A 1 98 ? -2.713 0.001 11.289 1.00 94.19 98 GLU A CA 1
ATOM 774 C C . GLU A 1 98 ? -1.832 -0.786 10.304 1.00 94.19 98 GLU A C 1
ATOM 776 O O . GLU A 1 98 ? -1.068 -0.176 9.559 1.00 94.19 98 GLU A O 1
ATOM 781 N N . GLU A 1 99 ? -1.991 -2.109 10.213 1.00 93.62 99 GLU A N 1
ATOM 782 C CA . GLU A 1 99 ? -1.310 -2.952 9.217 1.00 93.62 99 GLU A CA 1
ATOM 783 C C . GLU A 1 99 ? -1.642 -2.529 7.781 1.00 93.62 99 GLU A C 1
ATOM 785 O O . GLU A 1 99 ? -0.762 -2.414 6.926 1.00 93.62 99 GLU A O 1
ATOM 790 N N . LEU A 1 100 ? -2.924 -2.267 7.512 1.00 93.50 100 LEU A N 1
ATOM 791 C CA . LEU A 1 100 ? -3.374 -1.877 6.180 1.00 93.50 100 LEU A CA 1
ATOM 792 C C . LEU A 1 100 ? -2.913 -0.458 5.811 1.00 93.50 100 LEU A C 1
ATOM 794 O O . LEU A 1 100 ? -2.592 -0.203 4.651 1.00 93.50 100 LEU A O 1
ATOM 798 N N . ASP A 1 101 ? -2.846 0.457 6.781 1.00 95.06 101 ASP A N 1
ATOM 799 C CA . ASP A 1 101 ? -2.309 1.807 6.567 1.00 95.06 101 ASP A CA 1
ATOM 800 C C . ASP A 1 101 ? -0.788 1.790 6.353 1.00 95.06 101 ASP A C 1
ATOM 802 O O . ASP A 1 101 ? -0.274 2.473 5.466 1.00 95.06 101 ASP A O 1
ATOM 806 N N . ALA A 1 102 ? -0.059 0.939 7.080 1.00 94.69 102 ALA A N 1
ATOM 807 C CA . ALA A 1 102 ? 1.365 0.722 6.839 1.00 94.69 102 ALA A CA 1
ATOM 808 C C . ALA A 1 102 ? 1.617 0.189 5.420 1.00 94.69 102 ALA A C 1
ATOM 810 O O . ALA A 1 102 ? 2.493 0.690 4.709 1.00 94.69 102 ALA A O 1
ATOM 811 N N . LEU A 1 103 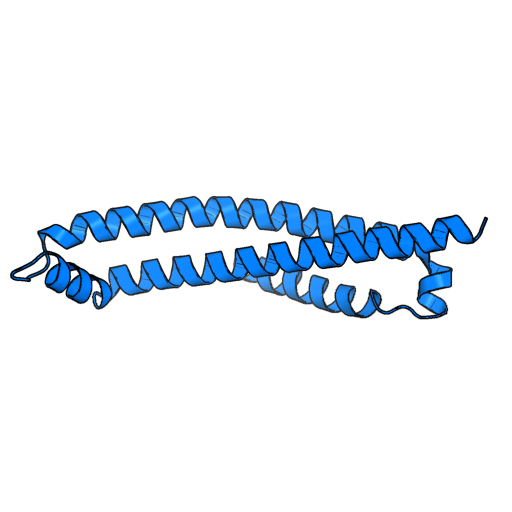? 0.803 -0.771 4.971 1.00 92.81 103 LEU A N 1
ATOM 812 C CA . LEU A 1 103 ? 0.863 -1.283 3.606 1.00 92.81 103 LEU A CA 1
ATOM 813 C C . LEU A 1 103 ? 0.555 -0.194 2.567 1.00 92.81 103 LEU A C 1
ATOM 815 O O . LEU A 1 103 ? 1.258 -0.058 1.565 1.00 92.81 103 LEU A O 1
ATOM 819 N N . ARG A 1 104 ? -0.465 0.628 2.810 1.00 95.06 104 ARG A N 1
ATOM 820 C CA . ARG A 1 104 ? -0.813 1.759 1.943 1.00 95.06 104 ARG A CA 1
ATOM 821 C C . ARG A 1 104 ? 0.366 2.709 1.737 1.00 95.06 104 ARG A C 1
ATOM 823 O O . ARG A 1 104 ? 0.642 3.121 0.608 1.00 95.06 104 ARG A O 1
ATOM 830 N N . GLU A 1 105 ? 1.064 3.064 2.811 1.00 96.31 105 GLU A N 1
ATOM 831 C CA . GLU A 1 105 ? 2.233 3.940 2.730 1.00 96.31 105 GLU A CA 1
ATOM 832 C C . GLU A 1 105 ? 3.421 3.253 2.039 1.00 96.31 105 GLU A C 1
ATOM 834 O O . GLU A 1 105 ? 4.110 3.892 1.237 1.00 96.31 105 GLU A O 1
ATOM 839 N N . TRP A 1 106 ? 3.605 1.943 2.240 1.00 94.50 106 TRP A N 1
ATOM 840 C CA . TRP A 1 106 ? 4.579 1.154 1.480 1.00 94.50 106 TRP A CA 1
ATOM 841 C C . TRP A 1 106 ? 4.308 1.220 -0.033 1.00 94.50 106 TRP A C 1
ATOM 843 O O . TRP A 1 106 ? 5.216 1.553 -0.801 1.00 94.50 106 TRP A O 1
ATOM 853 N N . VAL A 1 107 ? 3.061 0.999 -0.471 1.00 94.75 107 VAL A N 1
ATOM 854 C CA . VAL A 1 107 ? 2.677 1.041 -1.897 1.00 94.75 107 VAL A CA 1
ATOM 855 C C . VAL A 1 107 ? 2.926 2.425 -2.496 1.00 94.75 107 VAL A C 1
ATOM 857 O O . VAL A 1 107 ? 3.525 2.544 -3.564 1.00 94.75 107 VAL A O 1
ATOM 860 N N . LYS A 1 108 ? 2.540 3.497 -1.794 1.00 96.12 108 LYS A N 1
ATOM 861 C CA . LYS A 1 108 ? 2.806 4.875 -2.243 1.00 96.12 108 LYS A CA 1
ATOM 862 C C . LYS A 1 108 ? 4.290 5.180 -2.400 1.00 96.12 108 LYS A C 1
ATOM 864 O O . LYS A 1 108 ? 4.665 5.917 -3.312 1.00 96.12 108 LYS A O 1
ATOM 869 N N . GLY A 1 109 ? 5.122 4.656 -1.501 1.00 96.38 109 GLY A N 1
ATOM 870 C CA . GLY A 1 109 ? 6.573 4.766 -1.613 1.00 96.38 109 GLY A CA 1
ATOM 871 C C . GLY A 1 109 ? 7.072 4.153 -2.920 1.00 96.38 109 GLY A C 1
ATOM 872 O O . GLY A 1 109 ? 7.812 4.801 -3.658 1.00 96.38 109 GLY A O 1
ATOM 873 N N . HIS A 1 110 ? 6.593 2.954 -3.249 1.00 95.06 110 HIS A N 1
ATOM 874 C CA . HIS A 1 110 ? 7.004 2.229 -4.452 1.00 95.06 110 HIS A CA 1
ATOM 875 C C . HIS A 1 110 ? 6.485 2.863 -5.742 1.00 95.06 110 HIS A C 1
ATOM 877 O O . HIS A 1 110 ? 7.245 2.945 -6.702 1.00 95.06 110 HIS A O 1
ATOM 883 N N . ILE A 1 111 ? 5.265 3.412 -5.754 1.00 96.25 111 ILE A N 1
ATOM 884 C CA . ILE A 1 111 ? 4.758 4.201 -6.893 1.00 96.25 111 ILE A CA 1
ATOM 885 C C . ILE A 1 111 ? 5.748 5.316 -7.247 1.00 96.25 111 ILE A C 1
ATOM 887 O O . ILE A 1 111 ? 6.174 5.417 -8.391 1.00 96.25 111 ILE A O 1
ATOM 891 N N . LYS A 1 112 ? 6.199 6.096 -6.255 1.00 96.50 112 LYS A N 1
ATOM 892 C CA . LYS A 1 112 ? 7.175 7.176 -6.484 1.00 96.50 112 LYS A CA 1
ATOM 893 C C . LYS A 1 112 ? 8.524 6.657 -6.975 1.00 96.50 112 LYS A C 1
ATOM 895 O O . LYS A 1 112 ? 9.183 7.321 -7.771 1.00 96.50 112 LYS A O 1
ATOM 900 N N . ILE A 1 113 ? 8.975 5.508 -6.473 1.00 95.56 113 ILE A N 1
ATOM 901 C CA . ILE A 1 113 ? 10.234 4.895 -6.915 1.00 95.56 113 ILE A CA 1
ATOM 902 C C . ILE A 1 113 ? 10.146 4.543 -8.405 1.00 95.56 113 ILE A C 1
ATOM 904 O O . ILE A 1 113 ? 11.027 4.938 -9.169 1.00 95.56 113 ILE A O 1
ATOM 908 N N . PHE A 1 114 ? 9.075 3.868 -8.827 1.00 95.75 114 PHE A N 1
ATOM 909 C CA . PHE A 1 114 ? 8.895 3.463 -10.222 1.00 95.75 114 PHE A CA 1
ATOM 910 C C . PHE A 1 114 ? 8.586 4.633 -11.158 1.00 95.75 114 PHE A C 1
ATOM 912 O O . PHE A 1 114 ? 9.122 4.659 -12.262 1.00 95.75 114 PHE A O 1
ATOM 919 N N . GLU A 1 115 ? 7.837 5.641 -10.710 1.00 95.88 115 GLU A N 1
ATOM 920 C CA . GLU A 1 115 ? 7.635 6.894 -11.450 1.00 95.88 115 GLU A CA 1
ATOM 921 C C . GLU A 1 115 ? 8.986 7.570 -11.747 1.00 95.88 115 GLU A C 1
ATOM 923 O O . GLU A 1 115 ? 9.301 7.915 -12.890 1.00 95.88 115 GLU A O 1
ATOM 928 N N . ASN A 1 116 ? 9.844 7.698 -10.730 1.00 95.75 116 ASN A N 1
ATOM 929 C CA . ASN A 1 116 ? 11.174 8.283 -10.893 1.00 95.75 116 ASN A CA 1
ATOM 930 C C . ASN A 1 116 ? 12.074 7.429 -11.797 1.00 95.75 116 ASN A C 1
ATOM 932 O O . ASN A 1 116 ? 12.780 7.976 -12.648 1.00 95.75 116 ASN A O 1
ATOM 936 N N . ALA A 1 117 ? 12.035 6.101 -11.653 1.00 93.56 117 ALA A N 1
ATOM 937 C CA . ALA A 1 117 ? 12.782 5.184 -12.512 1.00 93.56 117 ALA A CA 1
ATOM 938 C C . ALA A 1 117 ? 12.324 5.287 -13.977 1.00 93.56 117 ALA A C 1
ATOM 940 O O . ALA A 1 117 ? 13.158 5.398 -14.879 1.00 93.56 117 ALA A O 1
ATOM 941 N N . HIS A 1 118 ? 11.010 5.340 -14.220 1.00 94.00 118 HIS A N 1
ATOM 942 C CA . HIS A 1 118 ? 10.429 5.582 -15.538 1.00 94.00 118 HIS A CA 1
ATOM 943 C C . HIS A 1 118 ? 10.953 6.889 -16.145 1.00 94.00 118 HIS A C 1
ATOM 945 O O . HIS A 1 118 ? 11.446 6.895 -17.276 1.00 94.00 118 HIS A O 1
ATOM 951 N N . ILE A 1 119 ? 10.881 7.996 -15.397 1.00 94.2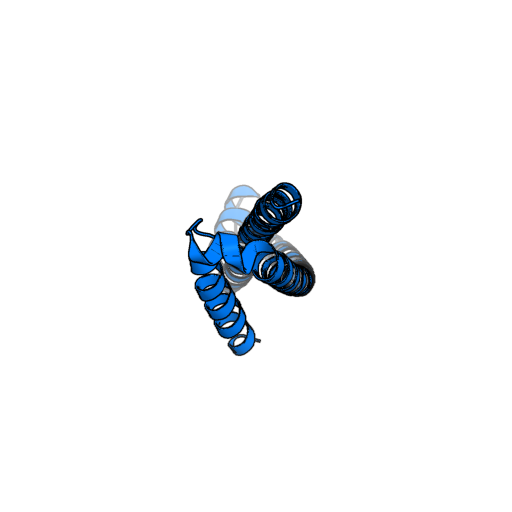5 119 ILE A N 1
ATOM 952 C CA . ILE A 1 119 ? 11.341 9.315 -15.855 1.00 94.25 119 ILE A CA 1
ATOM 953 C C . ILE A 1 119 ? 12.835 9.285 -16.193 1.00 94.25 119 ILE A C 1
ATOM 955 O O . ILE A 1 119 ? 13.229 9.793 -17.246 1.00 94.25 119 ILE A O 1
ATOM 959 N N . MET A 1 120 ? 13.650 8.664 -15.338 1.00 94.38 120 MET A N 1
ATOM 960 C CA . MET A 1 120 ? 15.095 8.538 -15.523 1.00 94.38 120 MET A CA 1
ATOM 961 C C . MET A 1 120 ? 15.436 7.796 -16.823 1.00 94.38 120 MET A C 1
ATOM 963 O O . MET A 1 120 ? 16.125 8.342 -17.685 1.00 94.38 120 MET A O 1
ATOM 967 N N . TYR A 1 121 ? 14.903 6.587 -17.016 1.00 93.19 121 TYR A N 1
ATOM 968 C CA . TYR A 1 121 ? 15.183 5.787 -18.213 1.00 93.19 121 TYR A CA 1
ATOM 969 C C . TYR A 1 121 ? 14.587 6.386 -19.489 1.00 93.19 121 TYR A C 1
ATOM 971 O O . TYR A 1 121 ? 15.194 6.326 -20.562 1.00 93.19 121 TYR A O 1
ATOM 979 N N . ARG A 1 122 ? 13.440 7.063 -19.381 1.00 92.75 122 ARG A N 1
ATOM 980 C CA . ARG A 1 122 ? 12.895 7.864 -20.479 1.00 92.75 122 ARG A CA 1
ATOM 981 C C . ARG A 1 122 ? 13.832 9.014 -20.857 1.00 92.75 122 ARG A C 1
ATOM 983 O O . ARG A 1 122 ? 13.922 9.327 -22.044 1.00 92.75 122 ARG A O 1
ATOM 990 N N . GLY A 1 123 ? 14.518 9.628 -19.892 1.00 90.81 123 GLY A N 1
ATOM 991 C CA . GLY A 1 123 ? 15.565 10.626 -20.122 1.00 90.81 123 GLY A CA 1
ATOM 992 C C . GLY A 1 123 ? 16.698 10.073 -20.984 1.00 90.81 123 GLY A C 1
ATOM 993 O O . GLY A 1 123 ? 16.922 10.582 -22.081 1.00 90.81 123 GLY A O 1
ATOM 994 N N . PHE A 1 124 ? 17.306 8.961 -20.563 1.00 89.56 124 PHE A N 1
ATOM 995 C CA . PHE A 1 124 ? 18.379 8.301 -21.321 1.00 89.56 124 PHE A CA 1
ATOM 996 C C . PHE A 1 124 ? 17.950 7.928 -22.744 1.00 89.56 124 PHE A C 1
ATOM 998 O O . PHE A 1 124 ? 18.644 8.229 -23.710 1.00 89.56 124 PHE A O 1
ATOM 1005 N N . SER A 1 125 ? 16.735 7.395 -22.905 1.00 86.25 125 SER A N 1
ATOM 1006 C CA . SER A 1 125 ? 16.218 7.006 -24.223 1.00 86.25 125 SER A CA 1
ATOM 1007 C C . SER A 1 125 ? 16.047 8.159 -25.227 1.00 86.25 125 SER A C 1
ATOM 1009 O O . SER A 1 125 ? 15.846 7.920 -26.424 1.00 86.25 125 SER A O 1
ATOM 1011 N N . ARG A 1 126 ? 16.033 9.406 -24.736 1.00 81.06 126 ARG A N 1
ATOM 1012 C CA . ARG A 1 126 ? 15.897 10.627 -25.538 1.00 81.06 126 ARG A CA 1
ATOM 1013 C C . ARG A 1 126 ? 17.241 11.251 -25.893 1.00 81.06 126 ARG A C 1
ATOM 1015 O O . ARG A 1 126 ? 17.288 11.923 -26.916 1.00 81.06 126 ARG A O 1
ATOM 1022 N N . GLU A 1 127 ? 18.267 11.047 -25.070 1.00 68.75 127 GLU A N 1
ATOM 1023 C CA . GLU A 1 127 ? 19.628 11.555 -25.291 1.00 68.75 127 GLU A CA 1
ATOM 1024 C C . GLU A 1 127 ? 20.408 10.727 -26.325 1.00 68.75 127 GLU A C 1
ATOM 1026 O O . GLU A 1 127 ? 21.291 11.265 -26.982 1.00 68.75 127 GLU A O 1
ATOM 1031 N N . ASP A 1 128 ? 20.023 9.467 -26.565 1.00 55.78 128 ASP A N 1
A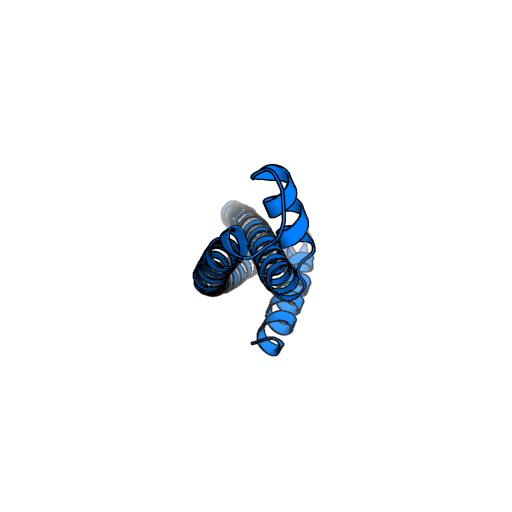TOM 1032 C CA . ASP A 1 128 ? 20.552 8.620 -27.654 1.00 55.78 128 ASP A CA 1
ATOM 1033 C C . ASP A 1 128 ? 20.110 9.062 -29.079 1.00 55.78 128 ASP A C 1
ATOM 1035 O O . ASP A 1 128 ? 20.180 8.286 -30.037 1.00 55.78 128 ASP A O 1
ATOM 1039 N N . ARG A 1 129 ? 19.605 10.293 -29.243 1.00 45.75 129 ARG A N 1
ATOM 1040 C CA . ARG A 1 129 ? 19.218 10.909 -30.525 1.00 45.75 129 ARG A CA 1
ATOM 1041 C C . ARG A 1 129 ? 19.999 12.188 -30.775 1.00 45.75 129 ARG A C 1
ATOM 1043 O O . ARG A 1 129 ? 20.391 12.379 -31.947 1.00 45.75 129 ARG A O 1
#

Foldseek 3Di:
DVVVVVVLVVVLVVLLVLLDDDPVCLVCLVVNLVVLVVNLVVLVVVLVVLVVVLVVLVVVLVVLLVVQLVVADDPDSVRSNVRCCVDPVSVVSVVVNVVSVVVSVVSVVSSVVSVVSSVVSVVSVVVVD